Protein AF-A0A4U8T4L9-F1 (afdb_monomer_lite)

Foldseek 3Di:
DVVVVVVVVVVLVVLLVVQVVLVVVLVVCVVQFALVRARPGDHPDPVSNVVRVVVRVVSVVCCQAAHGGVVLVVVCVVCVVVVNLPDARPPGRHNNRVVSVVVSVVVVVVVVVVVVVVVVVVVVVVVVVVVVVVVVVVVVVVVVVVD

InterPro domains:
  IPR003660 HAMP domain [PS50885] (17-67)

Organism: NCBI:txid1677920

Structure (mmCIF, N/CA/C/O backbone):
data_AF-A0A4U8T4L9-F1
#
_entry.id   AF-A0A4U8T4L9-F1
#
loop_
_atom_site.group_PDB
_atom_site.id
_atom_site.type_symbol
_atom_site.label_atom_id
_atom_site.label_alt_id
_atom_site.label_comp_id
_atom_site.label_asym_id
_atom_site.label_entity_id
_atom_site.label_seq_id
_atom_site.pdbx_PDB_ins_code
_atom_site.Cartn_x
_atom_site.Cartn_y
_atom_site.Cartn_z
_atom_site.occupancy
_atom_site.B_iso_or_equiv
_atom_site.auth_seq_id
_atom_site.auth_comp_id
_atom_site.auth_asym_id
_atom_site.auth_atom_id
_atom_site.pdbx_PDB_model_num
ATOM 1 N N . ALA A 1 1 ? 36.665 0.735 -43.153 1.00 66.62 1 ALA A N 1
ATOM 2 C CA . ALA A 1 1 ? 36.266 2.097 -42.742 1.00 66.62 1 ALA A CA 1
ATOM 3 C C . ALA A 1 1 ? 34.761 2.327 -42.909 1.00 66.62 1 ALA A C 1
ATOM 5 O O . ALA A 1 1 ? 34.070 2.292 -41.906 1.00 66.62 1 ALA A O 1
ATOM 6 N N . ILE A 1 2 ? 34.218 2.482 -44.128 1.00 77.44 2 ILE A N 1
ATOM 7 C CA . ILE A 1 2 ? 32.784 2.813 -44.317 1.00 77.44 2 ILE A CA 1
ATOM 8 C C . ILE A 1 2 ? 31.844 1.719 -43.779 1.00 77.44 2 ILE A C 1
ATOM 10 O O . ILE A 1 2 ? 30.952 2.027 -42.996 1.00 77.44 2 ILE A O 1
ATOM 14 N N . ASN A 1 3 ? 32.085 0.446 -44.107 1.00 81.88 3 ASN A N 1
ATOM 15 C CA . ASN A 1 3 ? 31.221 -0.654 -43.648 1.00 81.88 3 ASN A CA 1
ATOM 16 C C . ASN A 1 3 ? 31.183 -0.791 -42.115 1.00 81.88 3 ASN A C 1
ATOM 18 O O . ASN A 1 3 ? 30.122 -1.026 -41.554 1.00 81.88 3 ASN A O 1
ATOM 22 N N . GLN A 1 4 ? 32.311 -0.552 -41.436 1.00 87.31 4 GLN A N 1
ATOM 23 C CA . GLN A 1 4 ? 32.384 -0.579 -39.968 1.00 87.31 4 GLN A CA 1
ATOM 24 C C . GLN A 1 4 ? 31.577 0.559 -39.333 1.00 87.31 4 GLN A C 1
ATOM 26 O O . GLN A 1 4 ? 30.931 0.358 -38.310 1.00 87.31 4 GLN A O 1
ATOM 31 N N . ASN A 1 5 ? 31.570 1.745 -39.952 1.00 86.44 5 ASN A N 1
ATOM 32 C CA . ASN A 1 5 ? 30.756 2.863 -39.476 1.00 86.44 5 ASN A CA 1
ATOM 33 C C . ASN A 1 5 ? 29.258 2.576 -39.644 1.00 86.44 5 AS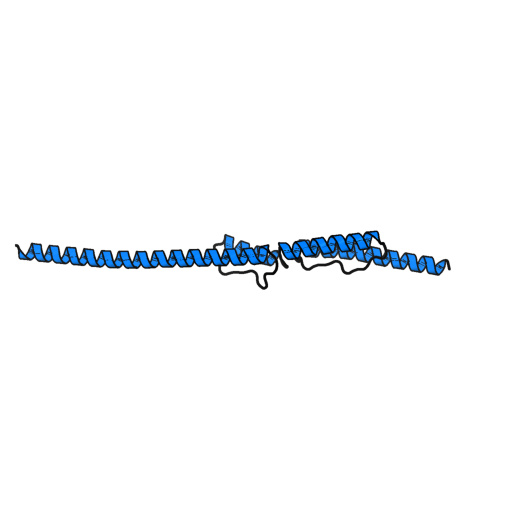N A C 1
ATOM 35 O O . ASN A 1 5 ? 28.483 2.878 -38.744 1.00 86.44 5 ASN A O 1
ATOM 39 N N . ILE A 1 6 ? 28.855 1.950 -40.756 1.00 88.75 6 ILE A N 1
ATOM 40 C CA . ILE A 1 6 ? 27.460 1.548 -40.995 1.00 88.75 6 ILE A CA 1
ATOM 41 C C . ILE A 1 6 ? 27.013 0.503 -39.963 1.00 88.75 6 ILE A C 1
ATOM 43 O O . ILE A 1 6 ? 25.950 0.651 -39.361 1.00 88.75 6 ILE A O 1
ATOM 47 N N . GLU A 1 7 ? 27.830 -0.523 -39.714 1.00 91.88 7 GLU A N 1
ATOM 48 C CA . GLU A 1 7 ? 27.549 -1.533 -38.685 1.00 91.88 7 GLU A CA 1
ATOM 49 C C . GLU A 1 7 ? 27.426 -0.911 -37.290 1.00 91.88 7 GLU A C 1
ATOM 51 O O . GLU A 1 7 ? 26.483 -1.217 -36.556 1.00 91.88 7 GLU A O 1
ATOM 56 N N . GLN A 1 8 ? 28.329 0.007 -36.935 1.00 92.56 8 GLN A N 1
ATOM 57 C CA . GLN A 1 8 ? 28.287 0.694 -35.647 1.00 92.56 8 GLN A CA 1
ATOM 58 C C . GLN A 1 8 ? 27.038 1.572 -35.503 1.00 92.56 8 GLN A C 1
ATOM 60 O O . GLN A 1 8 ? 26.400 1.554 -34.451 1.00 92.56 8 GLN A O 1
ATOM 65 N N . THR A 1 9 ? 26.653 2.313 -36.545 1.00 91.88 9 THR A N 1
ATOM 66 C CA . THR A 1 9 ? 25.422 3.115 -36.533 1.00 91.88 9 THR A CA 1
ATOM 67 C C . THR A 1 9 ? 24.185 2.234 -36.379 1.00 91.88 9 THR A C 1
ATOM 69 O O . THR A 1 9 ? 23.341 2.536 -35.539 1.00 91.88 9 THR A O 1
ATOM 72 N N . ASN A 1 10 ? 24.091 1.120 -37.111 1.00 93.00 10 ASN A N 1
ATOM 73 C CA . ASN A 1 10 ? 22.961 0.193 -36.992 1.00 93.00 10 ASN A CA 1
ATOM 74 C C . ASN A 1 10 ? 22.852 -0.398 -35.582 1.00 93.00 10 ASN A C 1
ATOM 76 O O . ASN A 1 10 ? 21.759 -0.471 -35.025 1.00 93.00 10 ASN A O 1
ATOM 80 N N . LYS A 1 11 ? 23.986 -0.768 -34.974 1.00 94.25 11 LYS A N 1
ATOM 81 C CA . LYS A 1 11 ? 24.017 -1.262 -33.594 1.00 94.25 11 LYS A CA 1
ATOM 82 C C . LYS A 1 11 ? 23.554 -0.201 -32.594 1.00 94.25 11 LYS A C 1
ATOM 84 O O . LYS A 1 11 ? 22.775 -0.516 -31.700 1.00 94.25 11 LYS A O 1
ATOM 89 N N . ASN A 1 12 ? 24.005 1.042 -32.751 1.00 95.19 12 ASN A N 1
ATOM 90 C CA . ASN A 1 12 ? 23.592 2.143 -31.881 1.00 95.19 12 ASN A CA 1
ATOM 91 C C . ASN A 1 12 ? 22.077 2.398 -31.984 1.00 95.19 12 ASN A C 1
ATOM 93 O O . ASN A 1 12 ? 21.412 2.539 -30.962 1.00 95.19 12 ASN A O 1
ATOM 97 N N . LEU A 1 13 ? 21.520 2.381 -33.201 1.00 94.94 13 LEU A N 1
ATOM 98 C CA . LEU A 1 13 ? 20.080 2.549 -33.430 1.00 94.94 13 LEU A CA 1
ATOM 99 C C . LEU A 1 13 ? 19.247 1.405 -32.829 1.00 94.94 13 LEU A C 1
ATOM 101 O O . LEU A 1 13 ? 18.176 1.651 -32.274 1.00 94.94 13 LEU A O 1
ATOM 105 N N . ASP A 1 14 ? 19.735 0.164 -32.899 1.00 95.88 14 ASP A N 1
ATOM 106 C CA . ASP A 1 14 ? 19.095 -0.987 -32.247 1.00 95.88 14 ASP A CA 1
ATOM 107 C C . ASP A 1 14 ? 19.087 -0.839 -30.713 1.00 95.88 14 ASP A C 1
ATOM 109 O O . ASP A 1 14 ? 18.064 -1.073 -30.069 1.00 95.88 14 ASP A O 1
ATOM 113 N N . GLN A 1 15 ? 20.192 -0.374 -30.118 1.00 95.38 15 GLN A N 1
ATOM 114 C CA . GLN A 1 15 ? 20.258 -0.086 -28.678 1.00 95.38 15 GLN A CA 1
ATOM 115 C C . GLN A 1 15 ? 19.277 1.016 -28.260 1.00 95.38 15 GLN A C 1
ATOM 117 O O . GLN A 1 15 ? 18.592 0.878 -27.245 1.00 95.38 15 GLN A O 1
ATOM 122 N N . ASP A 1 16 ? 19.185 2.086 -29.050 1.00 96.06 16 ASP A N 1
ATOM 123 C CA . ASP A 1 16 ? 18.259 3.193 -28.804 1.00 96.06 16 ASP A CA 1
ATOM 124 C C . ASP A 1 16 ? 16.795 2.739 -28.904 1.00 96.06 16 ASP A C 1
ATOM 126 O O . ASP A 1 16 ? 15.983 3.064 -28.035 1.00 96.06 16 ASP A O 1
ATOM 130 N N . THR A 1 17 ? 16.469 1.923 -29.911 1.00 96.12 17 THR A N 1
ATOM 131 C CA . THR A 1 17 ? 15.120 1.365 -30.109 1.00 96.12 17 THR A CA 1
ATOM 132 C C . THR A 1 17 ? 14.706 0.501 -28.920 1.00 96.12 17 THR A C 1
ATOM 134 O O . THR A 1 17 ? 13.641 0.714 -28.339 1.00 96.12 17 THR A O 1
ATOM 137 N N . LYS A 1 18 ? 15.590 -0.397 -28.469 1.00 96.44 18 LYS A N 1
ATOM 138 C CA . LYS A 1 18 ? 15.353 -1.237 -27.284 1.00 96.44 18 LYS A CA 1
ATOM 139 C C . LYS A 1 18 ? 15.137 -0.420 -26.015 1.00 96.44 18 LYS A C 1
ATOM 141 O O . LYS A 1 18 ? 14.313 -0.790 -25.181 1.00 96.44 18 LYS A O 1
ATOM 146 N N . ALA A 1 19 ? 15.863 0.686 -25.850 1.00 96.56 19 ALA A N 1
ATOM 147 C CA . ALA A 1 19 ? 15.683 1.563 -24.697 1.00 96.56 19 ALA A CA 1
ATOM 148 C C . ALA A 1 19 ? 14.302 2.236 -24.695 1.00 96.56 19 ALA A C 1
ATOM 150 O O . ALA A 1 19 ? 13.667 2.325 -23.643 1.00 96.56 19 ALA A O 1
ATOM 151 N N . ILE A 1 20 ? 13.809 2.662 -25.860 1.00 97.00 20 ILE A N 1
ATOM 152 C CA . ILE A 1 20 ? 12.467 3.244 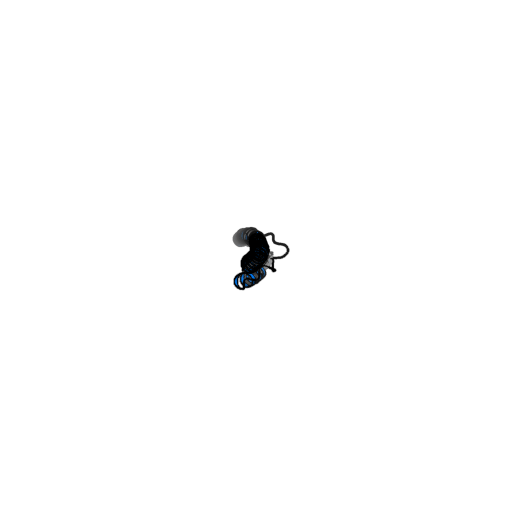-26.003 1.00 97.00 20 ILE A CA 1
ATOM 153 C C . ILE A 1 20 ? 11.386 2.190 -25.731 1.00 97.00 20 ILE A C 1
ATOM 155 O O . ILE A 1 20 ? 10.468 2.444 -24.951 1.00 97.00 20 ILE A O 1
ATOM 159 N N . GLU A 1 21 ? 11.512 0.997 -26.314 1.00 97.44 21 GLU A N 1
ATOM 160 C CA . GLU A 1 21 ? 10.569 -0.108 -26.097 1.00 97.44 21 GLU A CA 1
ATOM 161 C C . GLU A 1 21 ? 10.490 -0.508 -24.621 1.00 97.44 21 GLU A C 1
ATOM 163 O O . GLU A 1 21 ? 9.395 -0.626 -24.065 1.00 97.44 21 GLU A O 1
ATOM 168 N N . GLN A 1 22 ? 11.639 -0.649 -23.953 1.00 97.50 22 GLN A N 1
ATOM 169 C CA . GLN A 1 22 ? 11.656 -0.950 -22.526 1.00 97.50 22 GLN A CA 1
ATOM 170 C C . GLN A 1 22 ? 11.060 0.193 -21.701 1.00 97.50 22 GLN A C 1
ATOM 172 O O . GLN A 1 22 ? 10.333 -0.076 -20.753 1.00 97.50 22 GLN A O 1
ATOM 177 N N . SER A 1 23 ? 11.301 1.454 -22.070 1.00 97.12 23 SER A N 1
ATOM 178 C CA . SER A 1 23 ? 10.693 2.602 -21.382 1.00 97.12 23 SER A CA 1
ATOM 179 C C . SER A 1 23 ? 9.166 2.548 -21.430 1.00 97.12 23 SER A C 1
ATOM 181 O O . SER A 1 23 ? 8.508 2.766 -20.412 1.00 97.12 23 SER A O 1
ATOM 183 N N . ALA A 1 24 ? 8.596 2.190 -22.584 1.00 97.62 24 ALA A N 1
ATOM 184 C CA . ALA A 1 24 ? 7.157 1.984 -22.721 1.00 97.62 24 ALA A CA 1
ATOM 185 C C . ALA A 1 24 ? 6.661 0.791 -21.886 1.00 97.62 24 ALA A C 1
ATOM 187 O O . ALA A 1 24 ? 5.586 0.858 -21.292 1.00 97.62 24 ALA A O 1
ATOM 188 N N . GLN A 1 25 ? 7.437 -0.292 -21.804 1.00 97.94 25 GLN A N 1
ATOM 189 C CA . GLN A 1 25 ? 7.088 -1.447 -20.976 1.00 97.94 25 GLN A CA 1
ATOM 190 C C . GLN A 1 25 ? 7.137 -1.123 -19.475 1.00 97.94 25 GLN A C 1
ATOM 192 O O . GLN A 1 25 ? 6.207 -1.462 -18.750 1.00 97.94 25 GLN A O 1
ATOM 197 N N . THR A 1 26 ? 8.166 -0.407 -19.018 1.00 98.06 26 THR A N 1
ATOM 198 C CA . THR A 1 26 ? 8.271 0.081 -17.638 1.00 98.06 26 THR A CA 1
ATOM 199 C C . THR A 1 26 ? 7.079 0.969 -17.282 1.00 98.06 26 THR A C 1
ATOM 201 O O . THR A 1 26 ? 6.500 0.799 -16.213 1.00 98.06 26 THR A O 1
ATOM 204 N N . ALA A 1 27 ? 6.655 1.861 -18.185 1.00 97.38 27 ALA A N 1
ATOM 205 C CA . ALA A 1 27 ? 5.458 2.678 -17.980 1.00 97.38 27 ALA A CA 1
ATOM 206 C C . ALA A 1 27 ? 4.193 1.824 -17.778 1.00 97.38 27 ALA A C 1
ATOM 208 O O . ALA A 1 27 ? 3.431 2.083 -16.852 1.00 97.38 27 ALA A O 1
ATOM 209 N N . LYS A 1 28 ? 4.007 0.757 -18.565 1.00 98.00 28 LYS A N 1
ATOM 210 C CA . LYS A 1 28 ? 2.881 -0.178 -18.388 1.00 98.00 28 LYS A CA 1
ATOM 211 C C . LYS A 1 28 ? 2.929 -0.929 -17.056 1.00 98.00 28 LYS A C 1
ATOM 213 O O . LYS A 1 28 ? 1.889 -1.159 -16.447 1.00 98.00 28 LYS A O 1
ATOM 218 N N . GLU A 1 29 ? 4.115 -1.317 -16.590 1.00 97.94 29 GLU A N 1
ATOM 219 C CA . GLU A 1 29 ? 4.266 -1.958 -15.275 1.00 97.94 29 GLU A CA 1
ATOM 220 C C . GLU A 1 29 ? 3.853 -1.009 -14.143 1.00 97.94 29 GLU A C 1
ATOM 222 O O . GLU A 1 29 ? 3.122 -1.407 -13.235 1.00 97.94 29 GLU A O 1
ATOM 227 N N . ILE A 1 30 ? 4.229 0.265 -14.250 1.00 97.00 30 ILE A N 1
ATOM 228 C CA . ILE A 1 30 ? 3.814 1.318 -13.316 1.00 97.00 30 ILE A CA 1
ATOM 229 C C . ILE A 1 30 ? 2.301 1.537 -13.363 1.00 97.00 30 ILE A C 1
ATOM 231 O O . ILE A 1 30 ? 1.672 1.627 -12.312 1.00 97.00 30 ILE A O 1
ATOM 235 N N . GLU A 1 31 ? 1.704 1.579 -14.557 1.00 96.25 31 GLU A N 1
ATOM 236 C CA . GLU A 1 31 ? 0.246 1.662 -14.730 1.00 96.25 31 GLU A CA 1
ATOM 237 C C . GLU A 1 31 ? -0.477 0.468 -14.095 1.00 96.25 31 GLU A C 1
ATOM 239 O O . GLU A 1 31 ? -1.554 0.632 -13.527 1.00 96.25 31 GLU A O 1
ATOM 244 N N . SER A 1 32 ? 0.132 -0.721 -14.131 1.00 97.38 32 SER A N 1
ATOM 245 C CA . SER A 1 32 ? -0.383 -1.916 -13.451 1.00 97.38 32 SER A CA 1
ATOM 246 C C . SER A 1 32 ? -0.146 -1.925 -11.934 1.00 97.38 32 SER A C 1
ATOM 248 O O . SER A 1 32 ? -0.583 -2.850 -11.255 1.00 97.38 32 SER A O 1
ATOM 250 N N . GLY A 1 33 ? 0.532 -0.906 -11.402 1.00 96.69 33 GLY A N 1
ATOM 251 C CA . GLY A 1 33 ? 0.738 -0.674 -9.975 1.00 96.69 33 GLY A CA 1
ATOM 252 C C . GLY A 1 33 ? 2.108 -1.063 -9.424 1.00 96.69 33 GLY A C 1
ATOM 253 O O . GLY A 1 33 ? 2.371 -0.825 -8.246 1.00 96.69 33 GLY A O 1
ATOM 254 N N . ASN A 1 34 ? 3.009 -1.593 -10.257 1.00 97.81 34 ASN A N 1
ATOM 255 C CA . ASN A 1 34 ? 4.371 -1.926 -9.848 1.00 97.81 34 ASN A CA 1
ATOM 256 C C . ASN A 1 34 ? 5.302 -0.707 -9.958 1.00 97.81 34 ASN A C 1
ATOM 258 O O . ASN A 1 34 ? 5.843 -0.400 -11.023 1.00 97.81 34 ASN A O 1
ATOM 262 N N . LEU A 1 35 ? 5.555 -0.041 -8.830 1.00 97.12 35 LEU A N 1
ATOM 263 C CA . LEU A 1 35 ? 6.462 1.108 -8.755 1.00 97.12 35 LEU A CA 1
ATOM 264 C C . LEU A 1 35 ? 7.938 0.718 -8.600 1.00 97.12 35 LEU A C 1
ATOM 266 O O . LEU A 1 35 ? 8.795 1.601 -8.545 1.00 97.12 35 LEU A O 1
ATOM 270 N N . THR A 1 36 ? 8.279 -0.575 -8.569 1.00 97.12 36 THR A N 1
ATOM 271 C CA . THR A 1 36 ? 9.681 -1.032 -8.556 1.00 97.12 36 THR A CA 1
ATOM 272 C C . THR A 1 36 ? 10.279 -1.164 -9.957 1.00 97.12 36 THR A C 1
ATOM 274 O O . THR A 1 36 ? 11.475 -1.423 -10.087 1.00 97.12 36 THR A O 1
ATOM 277 N N . ALA A 1 37 ? 9.468 -1.019 -11.007 1.00 97.50 37 ALA A N 1
ATOM 278 C CA . ALA A 1 37 ? 9.901 -1.142 -12.394 1.00 97.50 37 ALA A CA 1
ATOM 279 C C . ALA A 1 37 ? 10.923 -0.054 -12.761 1.00 97.50 37 ALA A C 1
ATOM 281 O O . ALA A 1 37 ? 10.763 1.107 -12.386 1.00 97.50 37 ALA A O 1
ATOM 282 N N . ARG A 1 38 ? 11.983 -0.404 -13.498 1.00 98.06 38 ARG A N 1
ATOM 283 C CA . ARG A 1 38 ? 13.031 0.539 -13.929 1.00 98.06 38 ARG A CA 1
ATOM 284 C C . ARG A 1 38 ? 13.489 0.255 -15.348 1.00 98.06 38 ARG A C 1
ATOM 286 O O . ARG A 1 38 ? 13.505 -0.891 -15.794 1.00 98.06 38 ARG A O 1
ATOM 293 N N . ILE A 1 39 ? 13.944 1.307 -16.019 1.00 97.31 39 ILE A N 1
ATOM 294 C CA . ILE A 1 39 ? 14.551 1.219 -17.344 1.00 97.31 39 ILE A CA 1
ATOM 295 C C . ILE A 1 39 ? 16.010 0.802 -17.152 1.00 97.31 39 ILE A C 1
ATOM 297 O O . ILE A 1 39 ? 16.802 1.539 -16.563 1.00 97.31 39 ILE A O 1
ATOM 301 N N . THR A 1 40 ? 16.389 -0.380 -17.633 1.00 96.50 40 THR A N 1
ATOM 302 C CA . THR A 1 40 ? 17.742 -0.942 -17.474 1.00 96.50 40 THR A CA 1
ATOM 303 C C . THR A 1 40 ? 18.560 -0.913 -18.762 1.00 96.50 40 THR A C 1
ATOM 305 O O . THR A 1 40 ? 19.786 -0.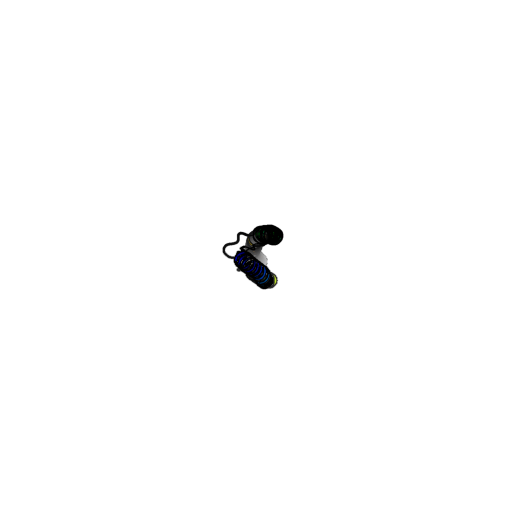812 -18.695 1.00 96.50 40 THR A O 1
ATOM 308 N N . ALA A 1 41 ? 17.903 -0.906 -19.922 1.00 95.44 41 ALA A N 1
ATOM 309 C CA . ALA A 1 41 ? 18.496 -0.783 -21.244 1.00 95.44 41 ALA A CA 1
ATOM 310 C C . ALA A 1 41 ? 19.400 0.452 -21.320 1.00 95.44 41 ALA A C 1
ATOM 312 O O . ALA A 1 41 ? 19.159 1.472 -20.670 1.00 95.44 41 ALA A O 1
ATOM 313 N N . ILE A 1 42 ? 20.488 0.338 -22.075 1.00 94.00 42 ILE A N 1
ATOM 314 C CA . ILE A 1 42 ? 21.496 1.390 -22.205 1.00 94.00 42 ILE A CA 1
ATOM 315 C C . ILE A 1 42 ? 21.470 1.857 -23.662 1.00 94.00 42 ILE A C 1
ATOM 317 O O . ILE A 1 42 ? 21.980 1.134 -24.522 1.00 94.00 42 ILE A O 1
ATOM 321 N N . PRO A 1 43 ? 20.850 3.015 -23.951 1.00 94.69 43 PRO A N 1
ATOM 322 C CA . PRO A 1 43 ? 20.881 3.595 -25.286 1.00 94.69 43 PRO A CA 1
ATOM 323 C C . PRO A 1 43 ? 22.291 4.094 -25.625 1.00 94.69 43 PRO A C 1
ATOM 325 O O . PRO A 1 43 ? 23.088 4.404 -24.737 1.00 94.69 43 PRO A O 1
ATOM 328 N N . ALA A 1 44 ? 22.592 4.186 -26.915 1.00 95.44 44 ALA A N 1
ATOM 329 C CA . ALA A 1 44 ? 23.815 4.797 -27.421 1.00 95.44 44 ALA A CA 1
ATOM 330 C C . ALA A 1 44 ? 23.678 6.326 -27.535 1.00 95.44 44 ALA A C 1
ATOM 332 O O . ALA A 1 44 ? 24.673 7.047 -27.441 1.00 95.44 44 ALA A O 1
ATOM 333 N N . ASN A 1 45 ? 22.454 6.832 -27.721 1.00 95.19 45 ASN A N 1
ATOM 334 C CA . ASN A 1 45 ? 22.165 8.257 -27.802 1.00 95.19 45 ASN A CA 1
ATOM 335 C C . ASN A 1 45 ? 22.293 8.942 -26.419 1.00 95.19 45 ASN A C 1
ATOM 337 O O . ASN A 1 45 ? 21.545 8.603 -25.497 1.00 95.19 45 ASN A O 1
ATOM 341 N N . PRO A 1 46 ? 23.156 9.969 -26.266 1.00 95.94 46 PRO A N 1
ATOM 342 C CA . PRO A 1 46 ? 23.353 10.662 -24.989 1.00 95.94 46 PRO A CA 1
ATOM 343 C C . PRO A 1 46 ? 22.090 11.304 -24.396 1.00 95.94 46 PRO A C 1
ATOM 345 O O . PRO A 1 46 ? 21.932 11.339 -23.177 1.00 95.94 46 PRO A O 1
ATOM 348 N N . GLN A 1 47 ? 21.172 11.795 -25.234 1.00 96.38 47 GLN A N 1
ATOM 349 C CA . GLN A 1 47 ? 19.906 12.374 -24.775 1.00 96.38 47 GLN A CA 1
ATOM 350 C C . GLN A 1 47 ? 18.969 11.292 -24.230 1.00 96.38 47 GLN A C 1
ATOM 352 O O . GLN A 1 47 ? 18.302 11.519 -23.224 1.00 96.38 47 GLN A O 1
ATOM 357 N N . LEU A 1 48 ? 18.951 10.102 -24.842 1.00 96.81 48 LEU A N 1
ATOM 358 C CA . LEU A 1 48 ? 18.188 8.964 -24.321 1.00 96.81 48 LEU A CA 1
ATOM 359 C C . LEU A 1 48 ? 18.783 8.430 -23.013 1.00 96.81 48 LEU A C 1
ATOM 361 O O . LEU A 1 48 ? 18.028 8.041 -22.125 1.00 96.81 48 LEU A O 1
ATOM 365 N N . ILE A 1 49 ? 20.112 8.467 -22.852 1.00 97.31 49 ILE A N 1
ATOM 366 C CA . ILE A 1 49 ? 20.759 8.158 -21.566 1.00 97.31 49 ILE A CA 1
ATOM 367 C C . ILE A 1 49 ? 20.268 9.144 -20.502 1.00 97.31 49 ILE A C 1
ATOM 369 O O . ILE A 1 49 ? 19.792 8.728 -19.449 1.00 97.31 49 ILE A O 1
ATOM 373 N N . GLN A 1 50 ? 20.317 10.449 -20.783 1.00 97.12 50 GLN A N 1
ATOM 374 C CA . GLN A 1 50 ? 19.836 11.460 -19.841 1.00 97.12 50 GLN A CA 1
ATOM 375 C C . GLN A 1 50 ? 18.348 11.276 -19.506 1.00 97.12 50 GLN A C 1
ATOM 377 O O . GLN A 1 50 ? 17.967 11.394 -18.340 1.00 97.12 50 GLN A O 1
ATOM 382 N N . LEU A 1 51 ? 17.514 10.965 -20.503 1.00 96.44 51 LEU A N 1
ATOM 383 C CA . LEU A 1 51 ? 16.089 10.709 -20.305 1.00 96.44 51 LEU A CA 1
ATOM 384 C C . LEU A 1 51 ? 15.858 9.501 -19.391 1.00 96.44 51 LEU A C 1
ATOM 386 O O . LEU A 1 51 ? 15.102 9.619 -18.430 1.00 96.44 51 LEU A O 1
ATOM 390 N N . LYS A 1 52 ? 16.549 8.379 -19.630 1.00 96.50 52 LYS A N 1
ATOM 391 C CA . LYS A 1 52 ? 16.524 7.201 -18.749 1.00 96.50 52 LYS A CA 1
ATOM 392 C C . LYS A 1 52 ? 16.841 7.580 -17.301 1.00 96.50 52 LYS A C 1
ATOM 394 O O . LYS A 1 52 ? 16.102 7.195 -16.402 1.00 96.50 52 LYS A O 1
ATOM 399 N N . GLU A 1 53 ? 17.914 8.335 -17.069 1.00 97.88 53 GLU A N 1
ATOM 400 C CA . GLU A 1 53 ? 18.337 8.710 -15.712 1.00 97.88 53 GLU A CA 1
ATOM 401 C C . GLU A 1 53 ? 17.341 9.652 -15.021 1.00 97.88 53 GLU A C 1
ATOM 403 O O . GLU A 1 53 ? 17.136 9.584 -13.809 1.00 97.88 53 GLU A O 1
ATOM 408 N N . VAL A 1 54 ? 16.695 10.552 -15.766 1.00 97.94 54 VAL A N 1
ATOM 409 C CA . VAL A 1 54 ? 15.621 11.399 -15.223 1.00 97.94 54 VAL A CA 1
ATOM 410 C C . VAL A 1 54 ? 14.387 10.563 -14.887 1.00 97.94 54 VAL A C 1
ATOM 412 O O . VAL A 1 54 ? 13.842 10.714 -13.795 1.00 97.94 54 VAL A O 1
ATOM 415 N N . LEU A 1 55 ? 13.972 9.667 -15.787 1.00 97.44 55 LEU A N 1
ATOM 416 C CA . LEU A 1 55 ? 12.819 8.798 -15.567 1.00 97.44 55 LEU A CA 1
ATOM 417 C C . LEU A 1 55 ? 13.052 7.870 -14.375 1.00 97.44 55 LEU A C 1
ATOM 419 O O . LEU A 1 55 ? 12.237 7.862 -13.465 1.00 97.44 55 LEU A O 1
ATOM 423 N N . ASN A 1 56 ? 14.180 7.164 -14.307 1.00 98.19 56 ASN A N 1
ATOM 424 C CA . ASN A 1 56 ? 14.473 6.275 -13.182 1.00 98.19 56 ASN A CA 1
ATOM 425 C C . ASN A 1 56 ? 14.512 7.021 -11.841 1.00 98.19 56 ASN A C 1
ATOM 427 O O . ASN A 1 56 ? 13.938 6.524 -10.878 1.00 98.19 56 ASN A O 1
ATOM 431 N N . ARG A 1 57 ? 15.075 8.239 -11.783 1.00 98.44 57 ARG A N 1
ATOM 432 C CA . ARG A 1 57 ? 15.023 9.065 -10.562 1.00 98.44 57 ARG A CA 1
ATOM 433 C C . ARG A 1 57 ? 13.601 9.455 -10.168 1.00 98.44 57 ARG A C 1
ATOM 435 O O . ARG A 1 57 ? 13.265 9.414 -8.990 1.00 98.44 57 ARG A O 1
ATOM 442 N N . MET A 1 58 ? 12.754 9.808 -11.135 1.00 98.00 58 MET A N 1
ATOM 443 C CA . MET A 1 58 ? 11.331 10.047 -10.872 1.00 98.00 58 MET A CA 1
ATOM 444 C C . MET A 1 58 ? 10.657 8.787 -10.308 1.00 98.00 58 MET A C 1
ATOM 446 O O . MET A 1 58 ? 9.861 8.891 -9.379 1.00 98.00 58 MET A O 1
ATOM 450 N N . LEU A 1 59 ? 10.984 7.603 -10.829 1.00 97.94 59 LEU A N 1
ATOM 451 C CA . LEU A 1 59 ? 10.441 6.339 -10.328 1.00 97.94 59 LEU A CA 1
ATOM 452 C C . LEU A 1 59 ? 10.952 5.996 -8.923 1.00 97.94 59 LEU A C 1
ATOM 454 O O . LEU A 1 59 ? 10.172 5.520 -8.103 1.00 97.94 59 LEU A O 1
ATOM 458 N N . ASP A 1 60 ? 12.215 6.297 -8.613 1.00 98.19 60 ASP A N 1
ATOM 459 C CA . ASP A 1 60 ? 12.772 6.169 -7.260 1.00 98.19 60 ASP A CA 1
ATOM 460 C C . ASP A 1 60 ? 12.034 7.070 -6.264 1.00 98.19 60 ASP A C 1
ATOM 462 O O . ASP A 1 60 ? 11.626 6.614 -5.192 1.00 98.19 60 ASP A O 1
ATOM 466 N N . ASP A 1 61 ? 11.783 8.324 -6.645 1.00 98.31 61 ASP A N 1
ATOM 467 C CA . ASP A 1 61 ? 11.009 9.268 -5.839 1.00 98.31 61 ASP A CA 1
ATOM 468 C C . ASP A 1 61 ? 9.570 8.787 -5.613 1.00 98.31 61 ASP A C 1
ATOM 470 O O . ASP A 1 61 ? 9.053 8.886 -4.495 1.00 98.31 61 ASP A O 1
ATOM 474 N N . LEU A 1 62 ? 8.913 8.267 -6.656 1.00 97.56 62 LEU A N 1
ATOM 475 C CA . LEU A 1 62 ? 7.563 7.713 -6.549 1.00 97.56 62 LEU A CA 1
ATOM 476 C C . LEU A 1 62 ? 7.541 6.492 -5.631 1.00 97.56 62 LEU A C 1
ATOM 478 O O . LEU A 1 62 ? 6.696 6.431 -4.741 1.00 97.56 62 LEU A O 1
ATOM 482 N N . GLN A 1 63 ? 8.490 5.568 -5.778 1.00 97.56 63 GLN A N 1
ATOM 483 C CA . GLN A 1 63 ? 8.569 4.383 -4.929 1.00 97.56 63 GLN A CA 1
ATOM 484 C C . GLN A 1 63 ? 8.825 4.747 -3.459 1.00 97.56 63 GLN A C 1
ATOM 486 O O . GLN A 1 63 ? 8.220 4.170 -2.557 1.00 97.56 63 GLN A O 1
ATOM 491 N N . HIS A 1 64 ? 9.686 5.734 -3.195 1.00 98.00 64 HIS A N 1
ATOM 492 C CA . HIS A 1 64 ? 9.972 6.185 -1.833 1.00 98.00 64 HIS A CA 1
ATOM 493 C C . HIS A 1 64 ? 8.787 6.924 -1.192 1.00 98.00 64 HIS A C 1
ATOM 495 O O . HIS A 1 64 ? 8.494 6.753 -0.007 1.00 98.00 64 HIS A O 1
ATOM 501 N N . LYS A 1 65 ? 8.084 7.765 -1.957 1.00 98.06 65 LYS A N 1
ATOM 502 C CA . LYS A 1 65 ? 6.952 8.544 -1.434 1.00 98.06 65 LYS A CA 1
ATOM 503 C C . LYS A 1 65 ? 5.683 7.711 -1.317 1.00 98.06 65 LYS A C 1
ATOM 505 O O . LYS A 1 65 ? 4.949 7.873 -0.348 1.00 98.06 65 LYS A O 1
ATOM 510 N N . ILE A 1 66 ? 5.413 6.841 -2.279 1.00 97.19 66 ILE A N 1
ATOM 511 C CA . ILE A 1 66 ? 4.166 6.081 -2.346 1.00 97.19 66 ILE A CA 1
ATOM 512 C C . ILE A 1 66 ? 4.389 4.702 -1.738 1.00 97.19 66 ILE A C 1
ATOM 514 O O . ILE A 1 66 ? 3.894 4.431 -0.648 1.00 97.19 66 ILE A O 1
ATOM 518 N N . GLY A 1 67 ? 5.174 3.867 -2.406 1.00 97.06 67 GLY A N 1
ATOM 519 C CA . GLY A 1 67 ? 5.311 2.458 -2.078 1.00 97.06 67 GLY A CA 1
ATOM 520 C C . GLY A 1 67 ? 5.813 1.648 -3.256 1.00 97.06 67 GLY A C 1
ATOM 521 O O . GLY A 1 67 ? 6.133 2.196 -4.307 1.00 97.06 67 GLY A O 1
ATOM 522 N N . SER A 1 68 ? 5.880 0.338 -3.074 1.00 96.44 68 SER A N 1
ATOM 523 C CA . SER A 1 68 ? 6.312 -0.602 -4.112 1.00 96.44 68 SER A CA 1
ATOM 524 C C . SER A 1 68 ? 5.158 -1.121 -4.969 1.00 96.44 68 SER A C 1
ATOM 526 O O . SER A 1 68 ? 5.326 -1.247 -6.181 1.00 96.44 68 SER A O 1
ATOM 528 N N . ASP A 1 69 ? 3.994 -1.353 -4.360 1.00 97.00 69 ASP A N 1
ATOM 529 C CA . ASP A 1 69 ? 2.813 -1.906 -5.024 1.00 97.00 69 ASP A CA 1
ATOM 530 C C . ASP A 1 69 ? 1.564 -1.096 -4.662 1.00 97.00 69 ASP A C 1
ATOM 532 O O . ASP A 1 69 ? 1.076 -1.116 -3.528 1.00 97.00 69 ASP A O 1
ATOM 536 N N . THR A 1 70 ? 1.028 -0.361 -5.636 1.00 97.00 70 THR A N 1
ATOM 537 C CA . THR A 1 70 ? -0.168 0.460 -5.416 1.00 97.00 70 THR A CA 1
ATOM 538 C C . THR A 1 70 ? -1.441 -0.375 -5.288 1.00 97.00 70 THR A C 1
ATOM 540 O O . THR A 1 70 ? -2.402 0.094 -4.672 1.00 97.00 70 THR A O 1
ATOM 543 N N . ASN A 1 71 ? -1.458 -1.614 -5.789 1.00 97.44 71 ASN A N 1
ATOM 544 C CA . ASN A 1 71 ? -2.602 -2.511 -5.645 1.00 97.44 71 ASN A CA 1
ATOM 545 C C . ASN A 1 71 ? -2.743 -2.986 -4.200 1.00 97.44 71 ASN A C 1
ATOM 547 O O . ASN A 1 71 ? -3.856 -3.037 -3.677 1.00 97.44 71 ASN A O 1
ATOM 551 N N . GLU A 1 72 ? -1.628 -3.268 -3.523 1.00 97.19 72 GLU A N 1
ATOM 552 C CA . GLU A 1 72 ? -1.653 -3.631 -2.103 1.00 97.19 72 GLU A CA 1
ATOM 553 C C . GLU A 1 72 ? -2.122 -2.471 -1.223 1.00 97.19 72 GLU A C 1
ATOM 555 O O . GLU A 1 72 ? -2.935 -2.672 -0.316 1.00 97.19 72 GLU A O 1
ATOM 560 N N . ILE A 1 73 ? -1.702 -1.241 -1.535 1.00 97.12 73 ILE A N 1
ATOM 561 C CA . ILE A 1 73 ? -2.224 -0.040 -0.866 1.00 97.12 73 ILE A CA 1
ATOM 562 C C . ILE A 1 73 ? -3.742 0.063 -1.082 1.00 97.12 73 ILE A C 1
ATOM 564 O O . ILE A 1 73 ? -4.495 0.240 -0.121 1.00 97.12 73 ILE A O 1
ATOM 568 N N . ALA A 1 74 ? -4.213 -0.103 -2.322 1.00 97.31 74 ALA A N 1
ATOM 569 C CA . ALA A 1 74 ? -5.637 -0.052 -2.644 1.00 97.31 74 ALA A CA 1
ATOM 570 C C . ALA A 1 74 ? -6.444 -1.152 -1.929 1.00 97.31 74 ALA A C 1
ATOM 572 O O . ALA A 1 74 ? -7.539 -0.886 -1.433 1.00 97.31 74 ALA A O 1
ATOM 573 N N . ARG A 1 75 ? -5.903 -2.372 -1.806 1.00 97.94 75 ARG A N 1
ATOM 574 C CA . ARG A 1 75 ? -6.533 -3.481 -1.070 1.00 97.94 75 ARG A CA 1
ATOM 575 C C . ARG A 1 75 ? -6.755 -3.130 0.404 1.00 97.94 75 ARG A C 1
ATOM 577 O O . ARG A 1 75 ? -7.837 -3.382 0.942 1.00 97.94 75 ARG A O 1
ATOM 584 N N . VAL A 1 76 ? -5.749 -2.548 1.056 1.00 98.06 76 VAL A N 1
ATOM 585 C CA . VAL A 1 76 ? -5.848 -2.126 2.463 1.00 98.06 76 VAL A CA 1
ATOM 586 C C . VAL A 1 76 ? -6.843 -0.979 2.614 1.00 98.06 76 VAL A C 1
ATOM 588 O O . VAL A 1 76 ? -7.712 -1.039 3.482 1.00 98.06 76 VAL A O 1
ATOM 591 N N . PHE A 1 77 ? -6.808 0.016 1.725 1.00 97.50 77 PHE A N 1
ATOM 592 C CA . PHE A 1 77 ? -7.805 1.089 1.725 1.00 97.50 77 PHE A CA 1
ATOM 593 C C . PHE A 1 77 ? -9.232 0.565 1.543 1.00 97.50 77 PHE A C 1
ATOM 595 O O . PHE A 1 77 ? -10.113 0.967 2.298 1.00 97.50 77 PHE A O 1
ATOM 602 N N . ASN A 1 78 ? -9.468 -0.378 0.630 1.00 98.00 78 ASN A N 1
ATOM 603 C CA . ASN A 1 78 ? -10.789 -0.987 0.450 1.00 98.00 78 ASN A CA 1
ATOM 604 C C . ASN A 1 78 ? -11.273 -1.705 1.722 1.00 98.00 78 ASN A C 1
ATOM 606 O O . ASN A 1 78 ? -12.447 -1.598 2.092 1.00 98.00 78 ASN A O 1
ATOM 610 N N . SER A 1 79 ? -10.364 -2.372 2.437 1.00 98.06 79 SER A N 1
ATOM 611 C CA . SER A 1 79 ? -10.669 -3.001 3.730 1.00 98.06 79 SER A CA 1
ATOM 612 C C . SER A 1 79 ? -11.088 -1.940 4.756 1.00 98.06 79 SER A C 1
ATOM 614 O O . SER A 1 79 ? -12.159 -2.044 5.354 1.00 98.06 79 SER A O 1
ATOM 616 N N . TYR A 1 80 ? -10.343 -0.833 4.848 1.00 97.19 80 TYR A N 1
ATOM 617 C CA . TYR A 1 80 ? -10.670 0.279 5.749 1.00 97.19 80 TYR A CA 1
ATOM 618 C C . TYR A 1 80 ? -12.000 0.958 5.390 1.00 97.19 80 TYR A C 1
ATOM 620 O O . TYR A 1 80 ? -12.768 1.300 6.288 1.00 97.19 80 TYR A O 1
ATOM 628 N N . THR A 1 81 ? -12.326 1.117 4.099 1.00 97.31 81 THR A N 1
ATOM 629 C CA . THR A 1 81 ? -13.643 1.644 3.678 1.00 97.31 81 THR A CA 1
ATOM 630 C C . THR A 1 81 ? -14.800 0.726 4.067 1.00 97.31 81 THR A C 1
ATOM 632 O O . THR A 1 81 ? -15.913 1.201 4.278 1.00 97.31 81 THR A O 1
ATOM 635 N N . SER A 1 82 ? -14.528 -0.571 4.236 1.00 97.69 82 SER A N 1
ATOM 636 C CA . SER A 1 82 ? -15.481 -1.570 4.732 1.00 97.69 82 SER A CA 1
ATOM 637 C C . SER A 1 82 ? -15.467 -1.694 6.264 1.00 97.69 82 SER A C 1
ATOM 639 O O . SER A 1 82 ? -16.035 -2.639 6.805 1.00 97.69 82 SER A O 1
ATOM 641 N N . LEU A 1 83 ? -14.825 -0.745 6.964 1.00 96.62 83 LEU A N 1
ATOM 642 C CA . LEU A 1 83 ? -14.607 -0.727 8.418 1.00 96.62 83 LEU A CA 1
ATOM 643 C C . LEU A 1 83 ? -13.792 -1.917 8.954 1.00 96.62 83 LEU A C 1
ATOM 645 O O . LEU A 1 83 ? -13.784 -2.175 10.159 1.00 96.62 83 LEU A O 1
ATOM 649 N N . ASP A 1 84 ? -13.075 -2.620 8.078 1.00 97.25 84 ASP A N 1
ATOM 650 C CA . ASP A 1 84 ? -12.144 -3.676 8.451 1.00 97.25 84 ASP A CA 1
ATOM 651 C C . ASP A 1 84 ? -10.722 -3.115 8.549 1.00 97.25 84 ASP A C 1
ATOM 653 O O . ASP A 1 84 ? -10.025 -2.941 7.552 1.00 97.25 84 ASP A O 1
ATOM 657 N N . PHE A 1 85 ? -10.278 -2.857 9.780 1.00 97.38 85 PHE A N 1
ATOM 658 C CA . PHE A 1 85 ? -8.935 -2.352 10.089 1.00 97.38 85 PHE A CA 1
ATOM 659 C C . PHE A 1 85 ? -7.945 -3.467 10.456 1.00 97.38 85 PHE A C 1
ATOM 661 O O . PHE A 1 85 ? -6.939 -3.210 11.119 1.00 97.38 85 PHE A O 1
ATOM 668 N N . THR A 1 86 ? -8.236 -4.724 10.108 1.00 95.75 86 THR A N 1
ATOM 669 C CA . THR A 1 86 ? -7.351 -5.859 10.424 1.00 95.75 86 THR A CA 1
ATOM 670 C C . THR A 1 86 ? -6.219 -6.039 9.416 1.00 95.75 86 THR A C 1
ATOM 672 O O . THR A 1 86 ? -5.211 -6.666 9.744 1.00 95.75 86 THR A O 1
ATOM 675 N N . THR A 1 87 ? -6.356 -5.474 8.216 1.00 97.00 87 THR A N 1
ATOM 676 C CA . THR A 1 87 ? -5.357 -5.567 7.148 1.00 97.00 87 THR A CA 1
ATOM 677 C C . THR A 1 87 ? -4.279 -4.496 7.253 1.00 97.00 87 THR A C 1
ATOM 679 O O . THR A 1 87 ? -4.551 -3.385 7.692 1.00 97.00 87 THR A O 1
ATOM 682 N N . GLU A 1 88 ? -3.095 -4.796 6.731 1.00 97.12 88 GLU A N 1
ATOM 683 C CA . GLU A 1 88 ? -1.974 -3.861 6.618 1.00 97.12 88 GLU A CA 1
ATOM 684 C C . GLU A 1 88 ? -1.198 -4.103 5.315 1.00 97.12 88 GLU A C 1
ATOM 686 O O . GLU A 1 88 ? -1.326 -5.166 4.690 1.00 97.12 88 GLU A O 1
ATOM 691 N N . VAL A 1 89 ? -0.410 -3.111 4.897 1.00 97.44 89 VAL A N 1
ATOM 692 C CA . VAL A 1 89 ? 0.554 -3.248 3.801 1.00 97.44 89 VAL A CA 1
ATOM 693 C C . VAL A 1 89 ? 1.815 -3.898 4.362 1.00 97.44 89 VAL A C 1
ATOM 695 O O . VAL A 1 89 ? 2.462 -3.342 5.253 1.00 97.44 89 VAL A O 1
ATOM 698 N N . LYS A 1 90 ? 2.173 -5.080 3.861 1.00 94.62 90 LYS A N 1
ATOM 699 C CA . LYS A 1 90 ? 3.387 -5.786 4.295 1.00 94.62 90 LYS A CA 1
ATOM 700 C C . LYS A 1 90 ? 4.633 -5.119 3.727 1.00 94.62 90 LYS A C 1
ATOM 702 O O . LYS A 1 90 ? 4.591 -4.568 2.634 1.00 94.62 90 LYS A O 1
ATOM 707 N N . ASP A 1 91 ? 5.730 -5.185 4.479 1.00 93.62 91 ASP A N 1
ATOM 708 C CA . ASP A 1 91 ? 7.034 -4.641 4.077 1.00 93.62 91 ASP A CA 1
ATOM 709 C C . ASP A 1 91 ? 6.981 -3.169 3.629 1.00 93.62 91 ASP A C 1
ATOM 711 O O . ASP A 1 91 ? 7.740 -2.748 2.754 1.00 93.62 91 ASP A O 1
ATOM 715 N N . ALA A 1 92 ? 6.091 -2.390 4.256 1.00 95.81 92 ALA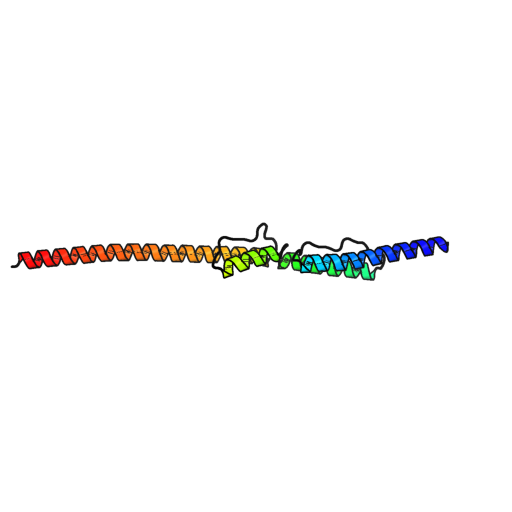 A N 1
ATOM 716 C CA . ALA A 1 92 ? 5.870 -0.980 3.969 1.00 95.81 92 ALA A CA 1
ATOM 717 C C . ALA A 1 92 ? 7.176 -0.177 4.074 1.00 95.81 92 ALA A C 1
ATOM 719 O O . ALA A 1 92 ? 7.771 -0.048 5.148 1.00 95.81 92 ALA A O 1
ATOM 720 N N . LYS A 1 93 ? 7.608 0.385 2.946 1.00 95.31 93 LYS A N 1
ATOM 721 C CA . LYS A 1 93 ? 8.825 1.206 2.823 1.00 95.31 93 LYS A CA 1
ATOM 722 C C . LYS A 1 93 ? 8.508 2.595 2.297 1.00 95.31 93 LYS A C 1
ATOM 724 O O . LYS A 1 93 ? 9.206 3.548 2.645 1.00 95.31 93 LYS A O 1
ATOM 729 N N . GLY A 1 94 ? 7.474 2.705 1.466 1.00 97.12 94 GLY A N 1
ATOM 730 C CA . GLY A 1 94 ? 6.988 3.976 0.965 1.00 97.12 94 GLY A CA 1
ATOM 731 C C . GLY A 1 94 ? 6.289 4.776 2.055 1.00 97.12 94 GLY A C 1
ATOM 732 O O . GLY A 1 94 ? 5.656 4.225 2.959 1.00 97.12 94 GLY A O 1
ATOM 733 N N . ARG A 1 95 ? 6.375 6.106 1.975 1.00 97.94 95 ARG A N 1
ATOM 734 C CA . ARG A 1 95 ? 5.746 6.980 2.974 1.00 97.94 95 ARG A CA 1
ATOM 735 C C . ARG A 1 95 ? 4.231 6.756 3.067 1.00 97.94 95 ARG A C 1
ATOM 737 O O . ARG A 1 95 ? 3.719 6.748 4.185 1.00 97.94 95 ARG A O 1
ATOM 744 N N . VAL A 1 96 ? 3.528 6.562 1.947 1.00 98.00 96 VAL A N 1
ATOM 745 C CA . VAL A 1 96 ? 2.079 6.278 1.953 1.00 98.00 96 VAL A CA 1
ATOM 746 C C . VAL A 1 96 ? 1.778 4.907 2.562 1.00 98.00 96 VAL A C 1
ATOM 748 O O . VAL A 1 96 ? 0.881 4.828 3.400 1.00 98.00 96 VAL A O 1
ATOM 751 N N . GLU A 1 97 ? 2.532 3.855 2.228 1.00 97.81 97 GLU A N 1
ATOM 752 C CA . GLU A 1 97 ? 2.373 2.523 2.846 1.00 97.81 97 GLU A CA 1
ATOM 753 C C . GLU A 1 97 ? 2.512 2.594 4.377 1.00 97.81 97 GLU A C 1
ATOM 755 O O . GLU A 1 97 ? 1.640 2.134 5.114 1.00 97.81 97 GLU A O 1
ATOM 760 N N . VAL A 1 98 ? 3.578 3.238 4.868 1.00 98.06 98 VAL A N 1
ATOM 761 C CA . VAL A 1 98 ? 3.851 3.354 6.310 1.00 98.06 98 VAL A CA 1
ATOM 762 C C . VAL A 1 98 ? 2.743 4.131 7.019 1.00 98.06 98 VAL A C 1
ATOM 764 O O . VAL A 1 98 ? 2.229 3.682 8.042 1.00 98.06 98 VAL A O 1
ATOM 767 N N . VAL A 1 99 ? 2.340 5.279 6.465 1.00 98.00 99 VAL A N 1
ATOM 768 C CA . VAL A 1 99 ? 1.267 6.100 7.047 1.00 98.00 99 VAL A CA 1
ATOM 769 C C . VAL A 1 99 ? -0.065 5.347 7.047 1.00 98.00 99 VAL A C 1
ATOM 771 O O . VAL A 1 99 ? -0.815 5.455 8.014 1.00 98.00 99 VAL A O 1
ATOM 774 N N . THR A 1 100 ? -0.346 4.549 6.016 1.00 97.06 100 THR A N 1
ATOM 775 C CA . THR A 1 100 ? -1.554 3.712 5.940 1.00 97.06 100 THR A CA 1
ATOM 776 C C . THR A 1 100 ? -1.626 2.717 7.098 1.00 97.06 100 THR A C 1
ATOM 778 O O . THR A 1 100 ? -2.670 2.594 7.745 1.00 97.06 100 THR A O 1
ATOM 781 N N . ASN A 1 101 ? -0.512 2.055 7.413 1.00 97.88 101 ASN A N 1
ATOM 782 C CA . ASN A 1 101 ? -0.447 1.128 8.541 1.00 97.88 101 ASN A CA 1
ATOM 783 C C . ASN A 1 101 ? -0.588 1.863 9.880 1.00 97.88 101 ASN A C 1
ATOM 785 O O . ASN A 1 101 ? -1.395 1.460 10.713 1.00 97.88 101 ASN A O 1
ATOM 789 N N . THR A 1 102 ? 0.111 2.991 10.058 1.00 98.06 102 THR A N 1
ATOM 790 C CA . THR A 1 102 ? -0.004 3.815 11.276 1.00 98.06 102 THR A CA 1
ATOM 791 C C . THR A 1 102 ? -1.439 4.293 11.513 1.00 98.06 102 THR A C 1
ATOM 793 O O . THR A 1 102 ? -1.924 4.252 12.641 1.00 98.06 102 THR A O 1
ATOM 796 N N . LEU A 1 103 ? -2.151 4.718 10.465 1.00 97.06 103 LEU A N 1
ATOM 797 C CA . LEU A 1 103 ? -3.560 5.100 10.586 1.00 97.06 103 LEU A CA 1
ATOM 798 C C . LEU A 1 103 ? -4.436 3.910 10.993 1.00 97.06 103 LEU A C 1
ATOM 800 O O . LEU A 1 103 ? -5.289 4.061 11.865 1.00 97.06 103 LEU A O 1
ATOM 804 N N . GLY A 1 104 ? -4.201 2.727 10.420 1.00 97.38 104 GLY A N 1
ATOM 805 C CA . GLY A 1 104 ? -4.883 1.498 10.837 1.00 97.38 104 GLY A CA 1
ATOM 806 C C . GLY A 1 104 ? -4.666 1.170 12.311 1.00 97.38 104 GLY A C 1
ATOM 807 O O . GLY A 1 104 ? -5.618 0.855 13.026 1.00 97.38 104 GLY A O 1
ATOM 808 N N . ASP A 1 105 ? -3.432 1.299 12.794 1.00 98.06 105 ASP A N 1
ATOM 809 C CA . ASP A 1 105 ? -3.082 1.093 14.201 1.00 98.06 105 ASP A CA 1
ATOM 810 C C . ASP A 1 105 ? -3.809 2.057 15.136 1.00 98.06 105 ASP A C 1
ATOM 812 O O . ASP A 1 105 ? -4.414 1.622 16.122 1.00 98.06 105 ASP A O 1
ATOM 816 N N . GLU A 1 106 ? -3.802 3.352 14.818 1.00 98.38 106 GLU A N 1
ATOM 817 C CA . GLU A 1 106 ? -4.473 4.362 15.639 1.00 98.38 106 GLU A CA 1
ATOM 818 C C . GLU A 1 106 ? -5.995 4.176 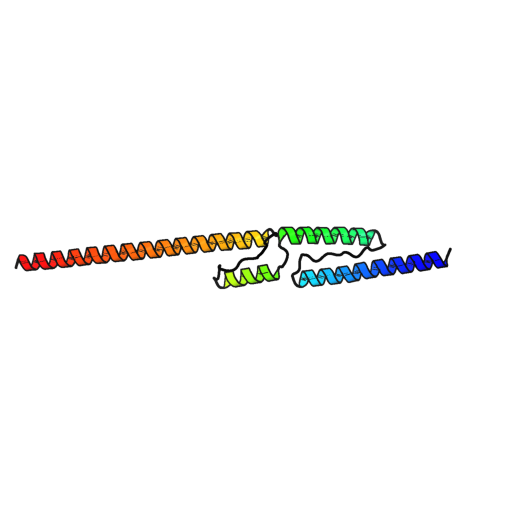15.640 1.00 98.38 106 GLU A C 1
ATOM 820 O O . GLU A 1 106 ? -6.629 4.291 16.692 1.00 98.38 106 GLU A O 1
ATOM 825 N N . ILE A 1 107 ? -6.592 3.786 14.510 1.00 97.81 107 ILE A N 1
ATOM 826 C CA . ILE A 1 107 ? -8.021 3.458 14.457 1.00 97.81 107 ILE A CA 1
ATOM 827 C C . ILE A 1 107 ? -8.321 2.220 15.308 1.00 97.81 107 ILE A C 1
ATOM 829 O O . ILE A 1 107 ? -9.236 2.251 16.133 1.00 97.81 107 ILE A O 1
ATOM 833 N N . ARG A 1 108 ? -7.533 1.143 15.187 1.00 98.00 108 ARG A N 1
ATOM 834 C CA . ARG A 1 108 ? -7.693 -0.058 16.028 1.00 98.00 108 ARG A CA 1
ATOM 835 C C . ARG A 1 108 ? -7.576 0.272 17.512 1.00 98.00 108 ARG A C 1
ATOM 837 O O . ARG A 1 108 ? -8.338 -0.258 18.321 1.00 98.00 108 ARG A O 1
ATOM 844 N N . LYS A 1 109 ? -6.631 1.133 17.886 1.00 98.44 109 LYS A N 1
ATOM 845 C CA . LYS A 1 109 ? -6.449 1.596 19.264 1.00 98.44 109 LYS A CA 1
ATOM 846 C C . LYS A 1 109 ? -7.664 2.378 19.751 1.00 98.44 109 LYS A C 1
ATOM 848 O O . LYS A 1 109 ? -8.189 2.053 20.812 1.00 98.44 109 LYS A O 1
ATOM 853 N N . MET A 1 110 ? -8.157 3.326 18.956 1.00 98.31 110 MET A N 1
ATOM 854 C CA . MET A 1 110 ? -9.377 4.076 19.258 1.00 98.31 110 MET A CA 1
ATOM 855 C C . MET A 1 110 ? -10.579 3.140 19.451 1.00 98.31 110 MET A C 1
ATOM 857 O O . MET A 1 110 ? -11.272 3.249 20.458 1.00 98.31 110 MET A O 1
ATOM 861 N N . LEU A 1 111 ? -10.777 2.165 18.556 1.00 98.00 111 LEU A N 1
ATOM 862 C CA . LEU A 1 111 ? -11.857 1.175 18.660 1.00 98.00 111 LEU A CA 1
ATOM 863 C C . LEU A 1 111 ? -11.745 0.318 19.929 1.00 98.00 111 LEU A C 1
ATOM 865 O O . LEU A 1 111 ? -12.743 0.104 20.616 1.00 98.00 111 LEU A O 1
ATOM 869 N N . LYS A 1 112 ? -10.535 -0.133 20.286 1.00 98.25 112 LYS A N 1
ATOM 870 C CA . LYS A 1 112 ? -10.286 -0.859 21.544 1.00 98.25 112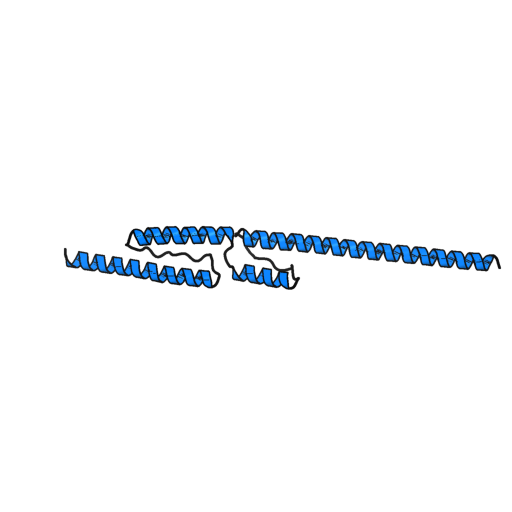 LYS A CA 1
ATOM 871 C C . LYS A 1 112 ? -10.613 -0.000 22.766 1.00 98.25 112 LYS A C 1
ATOM 873 O O . LYS A 1 112 ? -11.237 -0.491 23.704 1.00 98.25 112 LYS A O 1
ATOM 878 N N . THR A 1 113 ? -10.230 1.275 22.753 1.00 98.44 113 THR A N 1
ATOM 879 C CA . THR A 1 113 ? -10.565 2.221 23.823 1.00 98.44 113 THR A CA 1
ATOM 880 C C . THR A 1 113 ? -12.077 2.424 23.935 1.00 98.44 113 THR A C 1
ATOM 882 O O . THR A 1 113 ? -12.619 2.309 25.032 1.00 98.44 113 THR A O 1
ATOM 885 N N . SER A 1 114 ? -12.780 2.633 22.818 1.00 98.31 114 SER A N 1
ATOM 886 C CA . SER A 1 114 ? -14.244 2.741 22.800 1.00 98.31 114 SER A CA 1
ATOM 887 C C . SER A 1 114 ? -14.926 1.481 23.339 1.00 98.31 114 SER A C 1
ATOM 889 O O . SER A 1 114 ? -15.848 1.585 24.146 1.00 98.31 114 SER A O 1
ATOM 891 N N . ALA A 1 115 ? -14.448 0.292 22.958 1.00 98.19 115 ALA A N 1
ATOM 892 C CA . ALA A 1 115 ? -14.958 -0.974 23.481 1.00 98.19 115 ALA A CA 1
ATOM 893 C C . ALA A 1 115 ? -14.733 -1.104 24.997 1.00 98.19 115 ALA A C 1
ATOM 895 O O . ALA A 1 115 ? -15.633 -1.528 25.723 1.00 98.19 115 ALA A O 1
ATOM 896 N N . SER A 1 116 ? -13.564 -0.685 25.495 1.00 98.50 116 SER A N 1
ATOM 897 C CA . SER A 1 116 ? -13.280 -0.652 26.932 1.00 98.50 116 SER A CA 1
ATOM 898 C C . SER A 1 116 ? -14.245 0.270 27.678 1.00 98.50 116 SER A C 1
ATOM 900 O O . SER A 1 116 ? -14.780 -0.132 28.708 1.00 98.50 116 SER A O 1
ATOM 902 N N . PHE A 1 117 ? -14.509 1.475 27.159 1.00 98.25 117 PHE A N 1
ATOM 903 C CA . PHE A 1 117 ? -15.475 2.397 27.762 1.00 98.25 117 PHE A CA 1
ATOM 904 C C . PHE A 1 117 ? -16.888 1.817 27.793 1.00 98.25 117 PHE A C 1
ATOM 906 O O . PHE A 1 117 ? -17.550 1.902 28.825 1.00 98.25 117 PHE A O 1
ATOM 913 N N . ALA A 1 118 ? -17.333 1.185 26.704 1.00 98.44 118 ALA A N 1
ATOM 914 C CA . ALA A 1 118 ? -18.640 0.535 26.652 1.00 98.44 118 ALA A CA 1
ATOM 915 C C . ALA A 1 118 ? -18.761 -0.590 27.695 1.00 98.44 118 ALA A C 1
ATOM 917 O O . ALA A 1 118 ? -19.783 -0.698 28.372 1.00 98.44 118 ALA A O 1
ATOM 918 N N . ASN A 1 119 ? -17.706 -1.388 27.876 1.00 98.38 119 ASN A N 1
ATOM 919 C CA . ASN A 1 119 ? -17.692 -2.461 28.868 1.00 98.38 119 ASN A CA 1
ATOM 920 C C . ASN A 1 119 ? -17.710 -1.931 30.313 1.00 98.38 119 ASN A C 1
ATOM 922 O O . ASN A 1 119 ? -18.470 -2.426 31.148 1.00 98.38 119 ASN A O 1
ATOM 926 N N . THR A 1 120 ? -16.917 -0.894 30.607 1.00 98.50 120 THR A N 1
ATOM 927 C CA . THR A 1 120 ? -16.947 -0.217 31.913 1.00 98.50 120 THR A CA 1
ATOM 928 C C . THR A 1 120 ? -18.332 0.358 32.185 1.00 98.50 120 THR A C 1
ATOM 930 O O . THR A 1 120 ? -18.911 0.068 33.225 1.00 98.50 120 THR A O 1
ATOM 933 N N . LEU A 1 121 ? -18.917 1.083 31.227 1.00 98.31 121 LEU A N 1
ATOM 934 C CA . LEU A 1 121 ? -20.259 1.648 31.367 1.00 98.31 121 LEU A CA 1
ATOM 935 C C . LEU A 1 121 ? -21.318 0.565 31.613 1.00 98.31 121 LEU A C 1
ATOM 937 O O . LEU A 1 121 ? -22.164 0.724 32.488 1.00 98.31 121 LEU A O 1
ATOM 941 N N . SER A 1 122 ? -21.254 -0.550 30.880 1.00 98.31 122 SER A N 1
ATOM 942 C CA . SER A 1 122 ? -22.161 -1.683 31.086 1.00 98.31 122 SER A CA 1
ATOM 943 C C . SER A 1 122 ? -22.022 -2.291 32.484 1.00 98.31 122 SER A C 1
ATOM 945 O O . SER A 1 122 ? -23.020 -2.714 33.066 1.00 98.31 122 SER A O 1
ATOM 947 N N . THR A 1 123 ? -20.799 -2.349 33.015 1.00 98.44 123 THR A N 1
ATOM 948 C CA . THR A 1 123 ? -20.528 -2.867 34.362 1.00 98.44 123 THR A CA 1
ATOM 949 C C . THR A 1 123 ? -21.105 -1.930 35.421 1.00 98.44 123 THR A C 1
ATOM 951 O O . THR A 1 123 ? -21.869 -2.376 36.273 1.00 98.44 123 THR A O 1
ATOM 954 N N . GLU A 1 124 ? -20.829 -0.628 35.323 1.00 98.25 124 GLU A N 1
ATOM 955 C CA . GLU A 1 124 ? -21.345 0.378 36.262 1.00 98.25 124 GLU A CA 1
ATOM 956 C C . GLU A 1 124 ? -22.877 0.464 36.241 1.00 98.25 124 GLU A C 1
ATOM 958 O O . GLU A 1 124 ? -23.514 0.545 37.291 1.00 98.25 124 GLU A O 1
ATOM 963 N N . ALA A 1 125 ? -23.496 0.370 35.059 1.00 98.31 125 ALA A N 1
ATOM 964 C CA . ALA A 1 125 ? -24.952 0.339 34.929 1.00 98.31 125 ALA A CA 1
ATOM 965 C C . ALA A 1 125 ? -25.569 -0.878 35.637 1.00 98.31 125 ALA A C 1
ATOM 967 O O . ALA A 1 125 ? -26.606 -0.753 36.291 1.00 98.31 125 ALA A O 1
ATOM 968 N N . LYS A 1 126 ? -24.919 -2.047 35.554 1.00 98.12 126 LYS A N 1
ATOM 969 C CA . LYS A 1 126 ? -25.358 -3.256 36.260 1.00 98.12 126 LYS A CA 1
ATOM 970 C C . LYS A 1 126 ? -25.220 -3.102 37.777 1.00 98.12 126 LYS A C 1
ATOM 972 O O . LYS A 1 126 ? -26.173 -3.396 38.494 1.00 98.12 126 LYS A O 1
ATOM 977 N N . THR A 1 127 ? -24.090 -2.582 38.254 1.00 98.06 127 THR A N 1
ATOM 978 C CA . THR A 1 127 ? -23.872 -2.298 39.682 1.00 98.06 127 THR A CA 1
ATOM 979 C C . THR A 1 127 ? -24.927 -1.335 40.227 1.00 98.06 127 THR A C 1
ATOM 981 O O . THR A 1 127 ? -25.510 -1.575 41.284 1.00 98.06 127 THR A O 1
ATOM 984 N N . LEU A 1 128 ? -25.231 -0.262 39.489 1.00 97.88 128 LEU A N 1
ATOM 985 C CA . LEU A 1 128 ? -26.268 0.695 39.873 1.00 97.88 128 LEU A CA 1
ATOM 986 C C . LEU A 1 128 ? -27.656 0.043 39.915 1.00 97.88 128 LEU A C 1
ATOM 988 O O . LEU A 1 128 ? -28.404 0.261 40.866 1.00 97.88 128 LEU A O 1
ATOM 992 N N . GLN A 1 129 ? -27.994 -0.780 38.919 1.00 97.94 129 GLN A N 1
ATOM 993 C CA . GLN A 1 129 ? -29.260 -1.512 38.887 1.00 97.94 129 GLN A CA 1
ATOM 994 C C . GLN A 1 129 ? -29.415 -2.439 40.101 1.00 97.94 129 GLN A C 1
ATOM 996 O O . GLN A 1 129 ? -30.492 -2.498 40.697 1.00 97.94 129 GLN A O 1
ATOM 1001 N N . GLU A 1 130 ? -28.351 -3.145 40.487 1.00 97.94 130 GLU A N 1
ATOM 1002 C CA . GLU A 1 130 ? -28.329 -3.996 41.680 1.00 97.94 130 GLU A CA 1
ATOM 1003 C C . GLU A 1 130 ? -28.509 -3.171 42.963 1.00 97.94 130 GLU A C 1
ATOM 1005 O O . GLU A 1 130 ? -29.318 -3.535 43.820 1.00 97.94 130 GLU A O 1
ATOM 1010 N N . ALA A 1 131 ? -27.831 -2.025 43.078 1.00 97.62 131 ALA A N 1
ATOM 1011 C CA . ALA A 1 131 ? -27.971 -1.122 44.219 1.00 97.62 131 ALA A CA 1
ATOM 1012 C C . ALA A 1 131 ? -29.398 -0.561 44.356 1.00 97.62 131 ALA A C 1
ATOM 1014 O O . ALA A 1 131 ? -29.953 -0.555 45.456 1.00 97.62 131 ALA A O 1
ATOM 1015 N N . VAL A 1 132 ? -30.015 -0.142 43.245 1.00 97.69 132 VAL A N 1
ATOM 1016 C CA . VAL A 1 132 ? -31.404 0.346 43.222 1.00 97.69 132 VAL A CA 1
ATOM 1017 C C . VAL A 1 132 ? -32.377 -0.767 43.603 1.00 97.69 132 VAL A C 1
ATOM 1019 O O . VAL A 1 132 ? -33.221 -0.554 44.468 1.00 97.69 132 VAL A O 1
ATOM 1022 N N . ASN A 1 133 ? -32.224 -1.971 43.041 1.00 97.00 133 ASN A N 1
ATOM 1023 C CA . ASN A 1 133 ? -33.072 -3.116 43.387 1.00 97.00 133 ASN A CA 1
ATOM 1024 C C . ASN A 1 133 ? -32.987 -3.459 44.880 1.00 97.00 133 ASN A C 1
ATOM 1026 O O . ASN A 1 133 ? -34.011 -3.674 45.528 1.00 97.00 133 ASN A O 1
ATOM 1030 N N . ASN A 1 134 ? -31.775 -3.468 45.442 1.00 96.75 134 ASN A N 1
ATOM 1031 C CA . ASN A 1 134 ? -31.570 -3.701 46.870 1.00 96.75 134 ASN A CA 1
ATOM 1032 C C . ASN A 1 134 ? -32.239 -2.614 47.722 1.00 96.75 134 ASN A C 1
ATOM 1034 O O . ASN A 1 134 ? -32.936 -2.937 48.683 1.00 96.75 134 ASN A O 1
ATOM 1038 N N . LEU A 1 135 ? -32.086 -1.338 47.354 1.00 96.25 135 LEU A N 1
ATOM 1039 C CA . LEU A 1 135 ? -32.713 -0.219 48.061 1.00 96.25 135 LEU A CA 1
ATOM 1040 C C . LEU A 1 135 ? -34.247 -0.294 48.023 1.00 96.25 135 LEU A C 1
ATOM 1042 O O . LEU A 1 135 ? -34.901 -0.091 49.048 1.00 96.25 135 LEU A O 1
ATOM 1046 N N . THR A 1 136 ? -34.829 -0.611 46.865 1.00 95.69 136 THR A N 1
ATOM 1047 C CA . THR A 1 136 ? -36.278 -0.790 46.709 1.00 95.69 136 THR A CA 1
ATOM 1048 C C . THR A 1 136 ? -36.789 -1.945 47.567 1.00 95.69 136 THR A C 1
ATOM 1050 O O . THR A 1 136 ? -37.781 -1.782 48.276 1.00 95.69 136 THR A O 1
ATOM 1053 N N . ASN A 1 137 ? -36.088 -3.082 47.576 1.00 94.56 137 ASN A N 1
ATOM 1054 C CA . ASN A 1 137 ? -36.453 -4.227 48.411 1.00 94.56 137 ASN A CA 1
ATOM 1055 C C . ASN A 1 137 ? -36.407 -3.890 49.908 1.00 94.56 137 ASN A C 1
ATOM 1057 O O . ASN A 1 137 ? -37.345 -4.220 50.632 1.00 94.56 137 ASN A O 1
ATOM 1061 N N . LEU A 1 138 ? -35.359 -3.197 50.367 1.00 94.94 138 LEU A N 1
ATOM 1062 C CA . LEU A 1 138 ? -35.240 -2.753 51.760 1.00 94.94 138 LEU A CA 1
ATOM 1063 C C . LEU A 1 138 ? -36.353 -1.776 52.148 1.00 94.94 138 LEU A C 1
ATOM 1065 O O . LEU A 1 138 ? -36.925 -1.896 53.228 1.00 94.94 138 LEU A O 1
ATOM 1069 N N . THR A 1 139 ? -36.695 -0.847 51.255 1.00 93.94 139 THR A N 1
ATOM 1070 C CA . THR A 1 139 ? -37.755 0.142 51.492 1.00 93.94 139 THR A CA 1
ATOM 1071 C C . THR A 1 139 ? -39.128 -0.529 51.582 1.00 93.94 139 THR A C 1
ATOM 1073 O O . THR A 1 139 ? -39.900 -0.222 52.488 1.00 93.94 139 THR A O 1
ATOM 1076 N N . ASN A 1 140 ? -39.416 -1.495 50.703 1.00 91.38 140 ASN A N 1
ATOM 1077 C CA . ASN A 1 140 ? -40.649 -2.285 50.759 1.00 91.38 140 ASN A CA 1
ATOM 1078 C C . ASN A 1 140 ? -40.729 -3.128 52.041 1.00 91.38 140 ASN A C 1
ATOM 1080 O O . ASN A 1 140 ? -41.773 -3.163 52.689 1.00 91.38 140 ASN A O 1
ATOM 1084 N N . ALA A 1 141 ? -39.624 -3.771 52.438 1.00 92.44 141 ALA A N 1
ATOM 1085 C CA . ALA A 1 141 ? -39.560 -4.536 53.682 1.00 92.44 141 ALA A CA 1
ATOM 1086 C C . ALA A 1 141 ? -39.786 -3.646 54.916 1.00 92.44 141 ALA A C 1
ATOM 1088 O O . ALA A 1 141 ? -40.521 -4.025 55.825 1.00 92.44 141 ALA A O 1
ATOM 1089 N N . GLN A 1 142 ? -39.203 -2.443 54.934 1.00 93.94 142 GLN A N 1
ATOM 1090 C CA . GLN A 1 142 ? -39.394 -1.477 56.013 1.00 93.94 142 GLN A CA 1
ATOM 1091 C C . GLN A 1 142 ? -40.841 -0.975 56.084 1.00 93.94 142 GLN A C 1
ATOM 1093 O O . GLN A 1 142 ? -41.406 -0.936 57.175 1.00 93.94 142 GLN A O 1
ATOM 1098 N N . ALA A 1 143 ? -41.453 -0.629 54.947 1.00 92.44 143 ALA A N 1
ATOM 1099 C CA . ALA A 1 143 ? -42.851 -0.205 54.896 1.00 92.44 143 ALA A CA 1
ATOM 1100 C C . ALA A 1 143 ? -43.789 -1.295 55.437 1.00 92.44 143 ALA A C 1
ATOM 1102 O O . ALA A 1 143 ? -44.606 -1.014 56.306 1.00 92.44 143 ALA A O 1
ATOM 1103 N N . SER A 1 144 ? -43.589 -2.549 55.017 1.00 88.88 144 SER A N 1
ATOM 1104 C CA . SER A 1 144 ? -44.365 -3.694 55.512 1.00 88.88 144 SER A CA 1
ATOM 1105 C C . SER A 1 144 ? -44.149 -3.994 57.000 1.00 88.88 144 SER A C 1
ATOM 1107 O O . SER A 1 144 ? -44.998 -4.639 57.597 1.00 88.88 144 SER A O 1
ATOM 1109 N N . SER A 1 145 ? -43.022 -3.588 57.596 1.00 90.75 145 SER A N 1
ATOM 1110 C CA . SER A 1 145 ? -42.758 -3.789 59.032 1.00 90.75 145 SER A CA 1
ATOM 1111 C C . SER A 1 145 ? -43.403 -2.736 59.942 1.00 90.75 145 SER A C 1
ATOM 1113 O O . SER A 1 145 ? -43.410 -2.908 61.159 1.00 90.75 145 SER A O 1
ATOM 1115 N N . LEU A 1 146 ? -43.871 -1.626 59.359 1.00 85.88 146 LEU A N 1
ATOM 1116 C CA . LEU A 1 146 ? -44.545 -0.527 60.057 1.00 85.88 146 LEU A CA 1
ATOM 1117 C C . LEU A 1 146 ? -46.079 -0.629 59.985 1.00 85.88 146 LEU A C 1
ATOM 1119 O O . LEU A 1 146 ? -46.750 0.087 60.729 1.00 85.88 146 LEU A O 1
ATOM 1123 N N . GLU A 1 147 ? -46.605 -1.481 59.099 1.00 58.84 147 GLU A N 1
ATOM 1124 C CA . GLU A 1 147 ? -48.001 -1.953 59.103 1.00 58.84 147 GLU A CA 1
ATOM 1125 C C . GLU A 1 147 ? -48.211 -3.055 60.151 1.00 58.84 147 GLU A C 1
ATOM 1127 O O . GLU A 1 147 ? -49.278 -3.027 60.808 1.00 58.84 147 GLU A O 1
#

pLDDT: mean 95.84, std 4.97, range [58.84, 98.5]

Secondary structure (DSSP, 8-state):
-HHHHHHHHHHHHHHHHHHHHHHHHHHHHHHTTBTT-------SSHHHHHHHHHHHHHHHHHHHHT-SBHHHHHHHHHHHHTT------TT--SHHHHHHHHHHHHHHHHHHHHHHHHHHHHHHHHHHHHHHHHHHHHHHHHHHHH-

Radius of gyration: 33.43 Å; chains: 1; bounding box: 84×18×104 Å

Sequence (147 aa):
AINQNIEQTNKNLDQDTKAIEQSAQTAKEIESGNLTARITAIPANPQLIQLKEVLNRMLDDLQHKIGSDTNEIARVFNSYTSLDFTTEVKDAKGRVEVVTNTLGDEIRKMLKTSASFANTLSTEAKTLQEAVNNLTNLTNAQASSLE